Protein AF-A0A0N4XD78-F1 (afdb_monomer_lite)

Sequence (110 aa):
MMMLRVRHGQIFFVSRRRLSLSPIRLKDIDLNDPKQVALHKLYRPERITPKEKGYDLLKNPRLNKGMAFSLYERHYLGVHGLLPPAFMTEEQQAYRVMTKLREQPDDLAK

Organism: Nippostrongylus brasiliensis (NCBI:txid27835)

Secondary structure (DSSP, 8-state):
-------SS----------------GGG--TT-HHHHHHHHHHSPPP---S--HHHHHH-TTT--GGG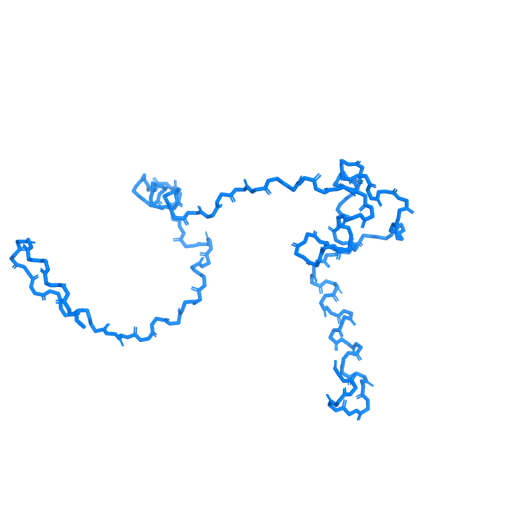S-HHHHHHTT-TTTS-S----HHHHHHHHHHHHHTSSSSS--

pLDDT: mean 80.75, std 24.37, range [30.64, 98.19]

Radius of gyration: 22.32 Å; chains: 1; bounding box: 60×39×40 Å

Foldseek 3Di:
DDDDDDDDDDDDPPPPPVPPPPPPPPVPQDPVDPVSVVVCVVPPDDDDDDPAAAPRQCVDPVRHPALQDDPVNCVVRVPVVVHPPHHDHPVRVVVVVVVVCVPDPDDVRD

InterPro domains:
  IPR046346 Aminoacid dehydrogenase-like, N-terminal domain superfamily [SSF53223] (33-110)

Structure (mmCIF, N/CA/C/O backbone):
data_AF-A0A0N4XD78-F1
#
_entry.id   AF-A0A0N4XD78-F1
#
loop_
_atom_site.group_PDB
_atom_site.id
_atom_site.type_symbol
_atom_site.label_atom_id
_atom_site.label_alt_id
_atom_site.label_comp_id
_atom_site.label_asym_id
_atom_site.label_entity_id
_atom_site.label_seq_id
_atom_site.pdbx_PDB_ins_code
_atom_site.Cartn_x
_atom_site.Cartn_y
_atom_site.Cartn_z
_atom_site.occupancy
_atom_site.B_iso_or_equiv
_atom_site.auth_seq_id
_atom_site.auth_comp_id
_atom_site.auth_asym_id
_atom_site.auth_atom_id
_atom_site.pdbx_PDB_model_num
ATOM 1 N N . MET A 1 1 ? 26.491 -30.643 9.251 1.00 35.72 1 MET A N 1
ATOM 2 C CA . MET A 1 1 ? 27.512 -31.160 8.317 1.00 35.72 1 MET A CA 1
ATOM 3 C C . MET A 1 1 ? 28.145 -29.960 7.622 1.00 35.72 1 MET A C 1
ATOM 5 O O . MET A 1 1 ? 27.450 -29.256 6.902 1.00 35.72 1 MET A O 1
ATOM 9 N N . MET A 1 2 ? 29.382 -29.612 7.984 1.00 35.38 2 MET A N 1
ATOM 10 C CA . MET A 1 2 ? 30.065 -28.386 7.545 1.00 35.38 2 MET A CA 1
ATOM 11 C C . MET A 1 2 ? 30.912 -28.687 6.309 1.00 35.38 2 MET A C 1
ATOM 13 O O . MET A 1 2 ? 31.783 -29.549 6.360 1.00 35.38 2 MET A O 1
ATOM 17 N N . MET A 1 3 ? 30.664 -27.976 5.210 1.00 32.38 3 MET A N 1
ATOM 18 C CA . MET A 1 3 ? 31.559 -27.982 4.056 1.00 32.38 3 MET A CA 1
ATOM 19 C C . MET A 1 3 ? 32.638 -26.916 4.276 1.00 32.38 3 MET A C 1
ATOM 21 O O . MET A 1 3 ? 32.347 -25.722 4.307 1.00 32.38 3 MET A O 1
ATOM 25 N N . LEU A 1 4 ? 33.881 -27.359 4.453 1.00 38.00 4 LEU A N 1
ATOM 26 C CA . LEU A 1 4 ? 35.073 -26.514 4.446 1.00 38.00 4 LEU A CA 1
ATOM 27 C C . LEU A 1 4 ? 35.510 -26.314 2.991 1.00 38.00 4 LEU A C 1
ATOM 29 O O . LEU A 1 4 ? 35.783 -27.286 2.289 1.00 38.00 4 LEU A O 1
ATOM 33 N N . ARG A 1 5 ? 35.619 -25.064 2.531 1.00 35.12 5 ARG A N 1
ATOM 34 C CA . ARG A 1 5 ? 36.335 -24.740 1.290 1.00 35.12 5 ARG A CA 1
ATOM 35 C C . ARG A 1 5 ? 37.404 -23.702 1.601 1.00 35.12 5 ARG A C 1
ATOM 37 O O . ARG A 1 5 ? 37.099 -22.539 1.830 1.00 35.12 5 ARG A O 1
ATOM 44 N N . VAL A 1 6 ? 38.656 -24.149 1.617 1.00 37.88 6 VAL A N 1
ATOM 45 C CA . VAL A 1 6 ? 39.844 -23.306 1.786 1.00 37.88 6 VAL A CA 1
ATOM 46 C C . VAL A 1 6 ? 40.341 -22.900 0.401 1.00 37.88 6 VAL A C 1
ATOM 48 O O . VAL A 1 6 ? 40.713 -23.760 -0.397 1.00 37.88 6 VAL A O 1
ATOM 51 N N . ARG A 1 7 ? 40.376 -21.597 0.106 1.00 40.78 7 ARG A N 1
ATOM 52 C CA . ARG A 1 7 ? 41.269 -21.033 -0.914 1.00 40.78 7 ARG A CA 1
ATOM 53 C C . ARG A 1 7 ? 41.909 -19.754 -0.373 1.00 40.78 7 ARG A C 1
ATOM 55 O O . ARG A 1 7 ? 41.227 -18.768 -0.144 1.00 40.78 7 ARG A O 1
ATOM 62 N N . HIS A 1 8 ? 43.223 -19.855 -0.178 1.00 44.84 8 HIS A N 1
ATOM 63 C CA . HIS A 1 8 ? 44.206 -18.802 0.095 1.00 44.84 8 HIS A CA 1
ATOM 64 C C . HIS A 1 8 ? 44.053 -17.996 1.401 1.00 44.84 8 HIS A C 1
ATOM 66 O O . HIS A 1 8 ? 43.462 -16.927 1.451 1.00 44.84 8 HIS A O 1
ATOM 72 N N . GLY A 1 9 ? 44.733 -18.485 2.443 1.00 46.25 9 GLY A N 1
ATOM 73 C CA . GLY A 1 9 ? 45.635 -17.647 3.246 1.00 46.25 9 GLY A CA 1
ATOM 74 C C . GLY A 1 9 ? 45.062 -16.705 4.305 1.00 46.25 9 GLY A C 1
ATOM 75 O O . GLY A 1 9 ? 45.860 -16.097 5.008 1.00 46.25 9 GLY A O 1
ATOM 76 N N . GLN A 1 10 ? 43.745 -16.589 4.487 1.00 34.09 10 GLN A N 1
ATOM 77 C CA . GLN A 1 10 ?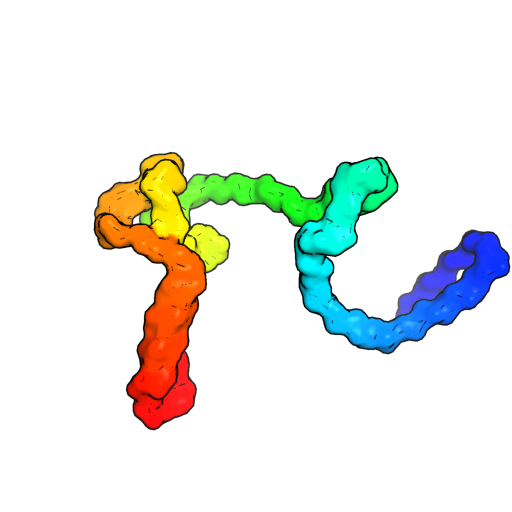 43.170 -15.857 5.625 1.00 34.09 10 GLN A CA 1
ATOM 78 C C . GLN A 1 10 ? 41.998 -16.628 6.241 1.00 34.09 10 GLN A C 1
ATOM 80 O O . GLN A 1 10 ? 41.024 -16.971 5.571 1.00 34.09 10 GLN A O 1
ATOM 85 N N . ILE A 1 11 ? 42.112 -16.925 7.538 1.00 34.59 11 ILE A N 1
ATOM 86 C CA . ILE A 1 11 ? 41.056 -17.542 8.344 1.00 34.59 11 ILE A CA 1
ATOM 87 C C . ILE A 1 11 ? 40.034 -16.446 8.658 1.00 34.59 11 ILE A C 1
ATOM 89 O O . ILE A 1 11 ? 40.199 -15.680 9.604 1.00 34.59 11 ILE A O 1
ATOM 93 N N . PHE A 1 12 ? 38.969 -16.351 7.863 1.00 30.64 12 PHE A N 1
ATOM 94 C CA . PHE A 1 12 ? 37.813 -15.539 8.231 1.00 30.64 12 PHE A CA 1
ATOM 95 C C . PHE A 1 12 ? 36.945 -16.327 9.213 1.00 30.64 12 PHE A C 1
ATOM 97 O O . PHE A 1 12 ? 36.209 -17.238 8.829 1.00 30.64 12 PHE A O 1
ATOM 104 N N . PHE A 1 13 ? 37.002 -15.960 10.494 1.00 34.22 13 PHE A N 1
ATOM 105 C CA . PHE A 1 13 ? 35.950 -16.315 11.440 1.00 34.22 13 PHE A CA 1
ATOM 106 C C . PHE A 1 13 ? 34.674 -15.578 11.027 1.00 34.22 13 PHE A C 1
ATOM 108 O O . PHE A 1 13 ? 34.466 -14.416 11.380 1.00 34.22 13 PHE A O 1
ATOM 115 N N . VAL A 1 14 ? 33.788 -16.251 10.290 1.00 36.84 14 VAL A N 1
ATOM 116 C CA . VAL A 1 14 ? 32.404 -15.790 10.143 1.00 36.84 14 VAL A CA 1
ATOM 117 C C . VAL A 1 14 ? 31.711 -16.037 11.480 1.00 36.84 14 VAL A C 1
ATOM 119 O O . VAL A 1 14 ? 31.064 -17.058 11.707 1.00 36.84 14 VAL A O 1
ATOM 122 N N . SER A 1 15 ? 31.893 -15.095 12.405 1.00 33.69 15 SER A N 1
ATOM 123 C CA . SER A 1 15 ? 31.015 -14.945 13.556 1.00 33.69 15 SER A CA 1
ATOM 124 C C . SER A 1 15 ? 29.591 -14.855 13.014 1.00 33.69 15 SER A C 1
ATOM 126 O O . SER A 1 15 ? 29.274 -13.942 12.248 1.00 33.69 15 SER A O 1
ATOM 128 N N . ARG A 1 16 ? 28.723 -15.798 13.402 1.00 41.06 16 ARG A N 1
ATOM 129 C CA . ARG A 1 16 ? 27.269 -15.636 13.294 1.00 41.06 16 ARG A CA 1
ATOM 130 C C . ARG A 1 16 ? 26.842 -14.510 14.239 1.00 41.06 16 ARG A C 1
ATOM 132 O O . ARG A 1 16 ? 26.132 -14.740 15.214 1.00 41.06 16 ARG A O 1
ATOM 139 N N . ARG A 1 17 ? 27.243 -13.268 13.954 1.00 37.12 17 ARG A N 1
ATOM 140 C CA . ARG A 1 17 ? 26.430 -12.137 14.374 1.00 37.12 17 ARG A CA 1
ATOM 141 C C . ARG A 1 17 ? 25.122 -12.318 13.635 1.00 37.12 17 ARG A C 1
ATOM 143 O O . ARG A 1 17 ? 25.103 -12.452 12.414 1.00 37.12 17 ARG A O 1
ATOM 150 N N . ARG A 1 18 ? 24.047 -12.414 14.405 1.00 35.16 18 ARG A N 1
ATOM 151 C CA . ARG A 1 18 ? 22.675 -12.347 13.927 1.00 35.16 18 ARG A CA 1
ATOM 152 C C . ARG A 1 18 ? 22.561 -11.022 13.171 1.00 35.16 18 ARG A C 1
ATOM 154 O O . ARG A 1 18 ? 22.341 -9.983 13.779 1.00 35.16 18 ARG A O 1
ATOM 161 N N . LEU A 1 19 ? 22.835 -11.042 11.868 1.00 34.34 19 LEU A N 1
ATOM 162 C CA . LEU A 1 19 ? 22.550 -9.923 10.990 1.00 34.34 19 LEU A CA 1
ATOM 163 C C . LEU A 1 19 ? 21.037 -9.790 11.061 1.00 34.34 19 LEU A C 1
ATOM 165 O O . LEU A 1 19 ? 20.310 -10.652 10.568 1.00 34.34 19 LEU A O 1
ATOM 169 N N . SER A 1 20 ? 20.557 -8.759 11.750 1.00 35.38 20 SER A N 1
ATOM 170 C CA . SER A 1 20 ? 19.228 -8.250 11.477 1.00 35.38 20 SER A CA 1
ATOM 171 C C . SER A 1 20 ? 19.219 -7.962 9.979 1.00 35.38 20 SER A C 1
ATOM 173 O O . SER A 1 20 ? 19.847 -7.008 9.523 1.00 35.38 20 SER A O 1
ATOM 175 N N . LEU A 1 21 ? 18.587 -8.838 9.201 1.00 39.06 21 LEU A N 1
ATOM 176 C CA . LEU A 1 21 ? 18.299 -8.633 7.786 1.00 39.06 21 LEU A CA 1
ATOM 177 C C . LEU A 1 21 ? 17.214 -7.554 7.675 1.00 39.06 21 LEU A C 1
ATOM 179 O O . LEU A 1 21 ? 16.131 -7.779 7.149 1.00 39.06 21 LEU A O 1
ATOM 183 N N . SER A 1 22 ? 17.484 -6.370 8.216 1.00 40.31 22 SER A N 1
ATOM 184 C CA . SER A 1 22 ? 16.891 -5.150 7.702 1.00 40.31 22 SER A CA 1
ATOM 185 C C . SER A 1 22 ? 17.329 -5.073 6.239 1.00 40.31 22 SER A C 1
ATOM 187 O O . SER A 1 22 ? 18.538 -5.128 5.988 1.00 40.31 22 SER A O 1
ATOM 189 N N . PRO A 1 23 ? 16.397 -4.997 5.273 1.00 46.78 23 PRO A N 1
ATOM 190 C CA . PRO A 1 23 ? 16.755 -4.728 3.891 1.00 46.78 23 PRO A CA 1
ATOM 191 C C . PRO A 1 23 ? 17.683 -3.514 3.880 1.00 46.78 23 PRO A C 1
ATOM 193 O O . PRO A 1 23 ? 17.347 -2.490 4.481 1.00 46.78 23 PRO A O 1
ATOM 196 N N . ILE A 1 24 ? 18.860 -3.645 3.263 1.00 45.47 24 ILE A N 1
ATOM 197 C CA . ILE A 1 24 ? 19.756 -2.512 3.018 1.00 45.47 24 ILE A CA 1
ATOM 198 C C . ILE A 1 24 ? 18.885 -1.434 2.370 1.00 45.47 24 ILE A C 1
ATOM 200 O O . ILE A 1 24 ? 18.295 -1.669 1.311 1.00 45.47 24 ILE A O 1
ATOM 204 N N . ARG A 1 25 ? 18.703 -0.290 3.041 1.00 48.88 25 ARG A N 1
ATOM 205 C CA . ARG A 1 25 ? 17.918 0.801 2.464 1.00 48.88 25 ARG A CA 1
ATOM 206 C C . ARG A 1 25 ? 18.662 1.232 1.201 1.00 48.88 25 ARG A C 1
ATOM 208 O O . ARG A 1 25 ? 19.847 1.525 1.260 1.00 48.88 25 ARG A O 1
ATOM 215 N N . LEU A 1 26 ? 17.960 1.316 0.070 1.00 52.88 26 LEU A N 1
ATOM 216 C CA . LEU A 1 26 ? 18.479 1.770 -1.236 1.00 52.88 26 LEU A CA 1
ATOM 217 C C . LEU A 1 26 ? 19.266 3.102 -1.204 1.00 52.88 26 LEU A C 1
ATOM 219 O O . LEU A 1 26 ? 19.874 3.460 -2.205 1.00 52.88 26 LEU A O 1
ATOM 223 N N . LYS A 1 27 ? 19.230 3.845 -0.090 1.00 56.47 27 LYS A N 1
ATOM 224 C CA . LYS A 1 27 ? 19.825 5.175 0.073 1.00 56.47 27 LYS A CA 1
ATOM 225 C C . LYS A 1 27 ? 21.347 5.179 0.271 1.00 56.47 27 LYS A C 1
ATOM 227 O O . LYS A 1 27 ? 21.924 6.252 0.165 1.00 56.47 27 LYS A O 1
ATOM 232 N N . ASP A 1 28 ? 21.980 4.025 0.479 1.00 63.22 28 ASP A N 1
ATOM 233 C CA . ASP A 1 28 ? 23.414 3.961 0.814 1.00 63.22 28 ASP A CA 1
ATOM 234 C C . ASP A 1 28 ? 24.307 3.488 -0.350 1.00 63.22 28 ASP A C 1
ATOM 236 O O . ASP A 1 28 ? 25.500 3.266 -0.163 1.00 63.22 28 ASP A O 1
ATOM 240 N N . ILE A 1 29 ? 23.744 3.287 -1.547 1.00 68.62 29 ILE A N 1
ATOM 241 C CA . ILE A 1 29 ? 24.497 2.799 -2.710 1.00 68.62 29 ILE A CA 1
ATOM 242 C C . ILE A 1 29 ? 25.008 4.007 -3.494 1.00 68.62 29 ILE A C 1
ATOM 244 O O . ILE A 1 29 ? 24.210 4.742 -4.080 1.00 68.62 29 ILE A O 1
ATOM 248 N N . ASP A 1 30 ? 26.326 4.192 -3.549 1.00 78.81 30 ASP A N 1
ATOM 249 C CA . ASP A 1 30 ? 26.923 5.188 -4.434 1.00 78.81 30 ASP A CA 1
ATOM 250 C C . ASP A 1 30 ? 26.822 4.699 -5.883 1.00 78.81 30 ASP A C 1
ATOM 252 O O . ASP A 1 30 ? 27.526 3.787 -6.322 1.00 78.81 30 ASP A O 1
ATOM 256 N N . LEU A 1 31 ? 25.903 5.304 -6.634 1.00 78.94 31 LEU A N 1
ATOM 257 C CA . LEU A 1 31 ? 25.653 4.978 -8.037 1.00 78.94 31 LEU A CA 1
ATOM 258 C C . LEU A 1 31 ? 26.800 5.409 -8.967 1.00 78.94 31 LEU A C 1
ATOM 260 O O . LEU A 1 31 ? 26.792 5.029 -10.138 1.00 78.94 31 LEU A O 1
ATOM 264 N N . ASN A 1 32 ? 27.774 6.176 -8.464 1.00 84.38 32 ASN A N 1
ATOM 265 C CA . ASN A 1 32 ? 28.948 6.599 -9.223 1.00 84.38 32 ASN A CA 1
ATOM 266 C C . ASN A 1 32 ? 30.105 5.587 -9.141 1.00 84.38 32 ASN A C 1
ATOM 268 O O . ASN A 1 32 ? 30.993 5.618 -9.993 1.00 84.38 32 ASN A O 1
ATOM 272 N N . ASP A 1 33 ? 30.094 4.661 -8.173 1.00 91.56 33 ASP A N 1
ATOM 273 C CA . ASP A 1 33 ? 31.073 3.572 -8.090 1.00 91.56 33 ASP A CA 1
ATOM 274 C C . ASP A 1 33 ? 30.615 2.364 -8.937 1.00 91.56 33 ASP A C 1
ATOM 276 O O . ASP A 1 33 ? 29.613 1.707 -8.616 1.00 91.56 33 ASP A O 1
ATOM 280 N N . PRO A 1 34 ? 31.355 1.988 -10.000 1.00 91.19 34 PRO A N 1
ATOM 281 C CA . PRO A 1 34 ? 30.968 0.888 -10.881 1.00 91.19 34 PRO A CA 1
ATOM 282 C C . PRO A 1 34 ? 30.872 -0.463 -10.157 1.00 91.19 34 PRO A C 1
ATOM 284 O O . PRO A 1 34 ? 30.073 -1.316 -10.559 1.00 91.19 34 PRO A O 1
ATOM 287 N N . LYS A 1 35 ? 31.642 -0.677 -9.081 1.00 89.56 35 LYS A N 1
ATOM 288 C CA . LYS A 1 35 ? 31.599 -1.930 -8.311 1.00 89.56 35 LYS A CA 1
ATOM 289 C C . LYS A 1 35 ? 30.314 -2.034 -7.496 1.00 89.56 35 LYS A C 1
ATOM 291 O O . LYS A 1 35 ? 29.695 -3.098 -7.474 1.00 89.56 35 LYS A O 1
ATOM 296 N N . GLN A 1 36 ? 29.884 -0.935 -6.879 1.00 88.38 36 GLN A N 1
ATOM 297 C CA . GLN A 1 36 ? 28.631 -0.885 -6.122 1.00 88.38 36 GLN A CA 1
ATOM 298 C C . GLN A 1 36 ? 27.415 -1.051 -7.032 1.00 88.38 36 GLN A C 1
ATOM 300 O O . GLN A 1 36 ? 26.508 -1.821 -6.713 1.00 88.38 36 GLN A O 1
ATOM 305 N N . VAL A 1 37 ? 27.429 -0.429 -8.215 1.00 88.50 37 VAL A N 1
ATOM 306 C CA . VAL A 1 37 ? 26.371 -0.613 -9.219 1.00 88.50 37 VAL A CA 1
ATOM 307 C C . VAL A 1 37 ? 26.293 -2.067 -9.689 1.00 88.50 37 VAL A C 1
ATOM 309 O O . VAL A 1 37 ? 25.193 -2.615 -9.788 1.00 88.50 37 VAL A O 1
ATOM 312 N N . ALA A 1 38 ? 27.433 -2.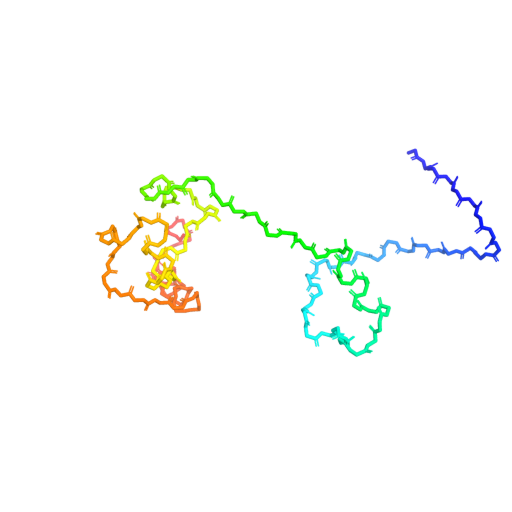706 -9.967 1.00 90.12 38 ALA A N 1
ATOM 313 C CA . ALA A 1 38 ? 27.472 -4.110 -10.375 1.00 90.12 38 ALA A CA 1
ATOM 314 C C . ALA A 1 38 ? 26.921 -5.039 -9.280 1.00 90.12 38 ALA A C 1
ATOM 316 O O . ALA A 1 38 ? 26.101 -5.909 -9.573 1.00 90.12 38 ALA A O 1
ATOM 317 N N . LEU A 1 39 ? 27.306 -4.813 -8.019 1.00 89.69 39 LEU A N 1
ATOM 318 C CA . LEU A 1 39 ? 26.785 -5.574 -6.882 1.00 89.69 39 LEU A CA 1
ATOM 319 C C . LEU A 1 39 ? 25.280 -5.370 -6.690 1.00 89.69 39 LEU A C 1
ATOM 321 O O . LEU A 1 39 ? 24.551 -6.347 -6.537 1.00 89.69 39 LEU A O 1
ATOM 325 N N . HIS A 1 40 ? 24.794 -4.130 -6.752 1.00 87.56 40 HIS A N 1
ATOM 326 C CA . HIS A 1 40 ? 23.363 -3.850 -6.651 1.00 87.56 40 HIS A CA 1
ATOM 327 C C . HIS A 1 40 ? 22.575 -4.556 -7.758 1.00 87.56 40 HIS A C 1
ATOM 329 O O . HIS A 1 40 ? 21.557 -5.179 -7.474 1.00 87.56 40 HIS A O 1
ATOM 335 N N . LYS A 1 41 ? 23.059 -4.520 -9.005 1.00 89.50 41 LYS A N 1
ATOM 336 C CA . LYS A 1 41 ? 22.418 -5.223 -10.126 1.00 89.50 41 LYS A CA 1
ATOM 337 C C . LYS A 1 41 ? 22.371 -6.738 -9.922 1.00 89.50 41 LYS A C 1
ATOM 339 O O . LYS A 1 41 ? 21.383 -7.347 -10.298 1.00 89.50 41 LYS A O 1
ATOM 344 N N . LEU A 1 42 ? 23.403 -7.332 -9.321 1.00 91.00 42 LEU A N 1
ATOM 345 C CA . LEU A 1 42 ? 23.475 -8.780 -9.111 1.00 91.00 42 LEU A CA 1
ATOM 346 C C . LEU A 1 42 ? 22.477 -9.285 -8.056 1.00 91.00 42 LEU A C 1
ATOM 348 O O . LEU A 1 42 ? 21.970 -10.396 -8.176 1.00 91.00 42 LEU A O 1
ATOM 352 N N . TYR A 1 43 ? 22.204 -8.483 -7.023 1.00 89.56 43 TYR A N 1
ATOM 353 C CA . TYR A 1 43 ? 21.358 -8.890 -5.895 1.00 89.56 43 TYR A CA 1
ATOM 354 C C . TYR A 1 43 ? 19.969 -8.236 -5.870 1.00 89.56 43 TYR A C 1
ATOM 356 O O . TYR A 1 43 ? 19.143 -8.602 -5.031 1.00 89.56 43 TYR A O 1
ATOM 364 N N . ARG A 1 44 ? 19.682 -7.266 -6.749 1.00 89.12 44 ARG A N 1
ATOM 365 C CA . ARG A 1 44 ? 18.365 -6.621 -6.816 1.00 89.12 44 ARG A CA 1
ATOM 366 C C . ARG A 1 44 ? 17.297 -7.648 -7.228 1.00 89.12 44 ARG A C 1
ATOM 368 O O . ARG A 1 44 ? 17.508 -8.387 -8.184 1.00 89.12 44 ARG A O 1
ATOM 375 N N . PRO A 1 45 ? 16.115 -7.657 -6.584 1.00 92.06 45 PRO A N 1
ATOM 376 C CA . PRO A 1 45 ? 15.000 -8.464 -7.061 1.00 92.06 45 PRO A CA 1
ATOM 377 C C . PRO A 1 45 ? 14.501 -7.959 -8.421 1.00 92.06 45 PRO A C 1
ATOM 379 O O . PRO A 1 45 ? 14.224 -6.766 -8.599 1.00 92.06 45 PRO A O 1
ATOM 382 N N . GLU A 1 46 ? 14.357 -8.882 -9.367 1.00 93.12 46 GLU A N 1
ATOM 383 C CA . GLU A 1 46 ? 13.832 -8.580 -10.695 1.00 93.12 46 GLU A CA 1
ATOM 384 C C . GLU A 1 46 ? 12.330 -8.300 -10.674 1.00 93.12 46 GLU A C 1
ATOM 386 O O . GLU A 1 46 ? 11.572 -8.812 -9.844 1.00 93.12 46 GLU A O 1
ATOM 391 N N . ARG A 1 47 ? 11.884 -7.460 -11.611 1.00 93.38 47 ARG A N 1
ATOM 392 C CA . ARG A 1 47 ? 10.459 -7.146 -11.750 1.00 93.38 47 ARG A CA 1
ATOM 393 C C . ARG A 1 47 ? 9.738 -8.311 -12.417 1.00 93.38 47 ARG A C 1
ATOM 395 O O . ARG A 1 47 ? 10.114 -8.732 -13.505 1.00 93.38 47 ARG A O 1
ATOM 402 N N . ILE A 1 48 ? 8.655 -8.765 -11.795 1.00 94.12 48 ILE A N 1
ATOM 403 C CA . ILE A 1 48 ? 7.788 -9.816 -12.332 1.00 94.12 48 ILE A CA 1
ATOM 404 C C . ILE A 1 48 ? 6.447 -9.181 -12.689 1.00 94.12 48 ILE A C 1
ATOM 406 O O . ILE A 1 48 ? 5.789 -8.579 -11.839 1.00 94.12 48 ILE A O 1
ATOM 410 N N . THR A 1 49 ? 6.044 -9.293 -13.952 1.00 94.69 49 THR A N 1
ATOM 411 C CA . THR A 1 49 ? 4.739 -8.818 -14.413 1.00 94.69 49 THR A CA 1
ATOM 412 C C . THR A 1 49 ? 3.655 -9.849 -14.080 1.00 94.69 49 THR A C 1
ATOM 414 O O . THR A 1 49 ? 3.817 -11.035 -14.383 1.00 94.69 49 THR A O 1
ATOM 417 N N . PRO A 1 50 ? 2.544 -9.440 -13.444 1.00 94.25 50 PRO A N 1
ATOM 418 C CA . PRO A 1 50 ? 1.457 -10.359 -13.139 1.00 94.25 50 PRO A CA 1
ATOM 419 C C . PRO A 1 50 ? 0.707 -10.765 -14.412 1.00 94.25 50 PRO A C 1
ATOM 421 O O . PRO A 1 50 ? 0.566 -9.977 -15.347 1.00 94.25 50 PRO A O 1
ATOM 424 N N . LYS A 1 51 ? 0.206 -12.005 -14.428 1.00 95.12 51 LYS A N 1
ATOM 425 C CA . LYS A 1 51 ? -0.662 -12.517 -15.502 1.00 95.12 51 LYS A CA 1
ATOM 426 C C . LYS A 1 51 ? -2.136 -12.164 -15.277 1.00 95.12 51 LYS A C 1
ATOM 428 O O . LYS A 1 51 ? -2.876 -11.993 -16.239 1.00 95.12 51 LYS A O 1
ATOM 433 N N . GLU A 1 52 ? -2.541 -12.071 -14.013 1.00 95.81 52 GLU A N 1
ATOM 434 C CA . GLU A 1 52 ? -3.904 -11.756 -13.578 1.00 95.81 52 GLU A CA 1
ATOM 435 C C . GLU A 1 52 ? -4.273 -10.302 -13.914 1.00 95.81 52 GLU A C 1
ATOM 437 O O . GLU A 1 52 ? -3.417 -9.415 -13.910 1.00 95.81 52 GLU A O 1
ATOM 442 N N . LYS A 1 53 ? -5.557 -10.052 -14.193 1.00 96.00 53 LYS A N 1
ATOM 443 C CA . LYS A 1 53 ? -6.119 -8.723 -14.484 1.00 96.00 53 LYS A CA 1
ATOM 444 C C . LYS A 1 53 ? -7.514 -8.588 -13.876 1.00 96.00 53 LYS A C 1
ATOM 446 O O . LYS A 1 53 ? -8.120 -9.578 -13.476 1.00 96.00 53 LYS A O 1
ATOM 451 N N . GLY A 1 54 ? -8.021 -7.360 -13.825 1.00 96.88 54 GLY A N 1
ATOM 452 C CA . GLY A 1 54 ? -9.373 -7.060 -13.369 1.00 96.88 54 GLY A CA 1
ATOM 453 C C . GLY A 1 54 ? -9.651 -7.600 -11.971 1.00 96.88 54 GLY A C 1
ATOM 454 O O . GLY A 1 54 ? -8.846 -7.432 -11.054 1.00 96.88 54 GLY A O 1
ATOM 455 N N . TYR A 1 55 ? -10.798 -8.253 -11.813 1.00 97.12 55 TYR A N 1
ATOM 456 C CA . TYR A 1 55 ? -11.240 -8.761 -10.519 1.00 97.12 55 TYR A CA 1
ATOM 457 C C . TYR A 1 55 ? -10.291 -9.814 -9.920 1.00 97.12 55 TYR A C 1
ATOM 459 O O . TYR A 1 55 ? -10.024 -9.771 -8.720 1.00 97.12 55 TYR A O 1
ATOM 467 N N . ASP A 1 56 ? -9.711 -10.696 -10.739 1.00 97.56 56 ASP A N 1
ATOM 468 C CA . ASP A 1 56 ? -8.796 -11.742 -10.258 1.00 97.56 56 ASP A CA 1
ATOM 469 C C . ASP A 1 56 ? -7.540 -11.145 -9.614 1.00 97.56 56 ASP A C 1
ATOM 471 O O . ASP A 1 56 ? -7.113 -11.588 -8.547 1.00 97.56 56 ASP A O 1
ATOM 475 N N . LEU A 1 57 ? -7.011 -10.060 -10.193 1.00 97.44 57 LEU A N 1
ATOM 476 C CA . LEU A 1 57 ? -5.882 -9.327 -9.620 1.00 97.44 57 LEU A CA 1
ATOM 477 C C . LEU A 1 57 ? -6.241 -8.686 -8.271 1.00 97.44 57 LEU A C 1
ATOM 479 O O . LEU A 1 57 ? -5.418 -8.681 -7.356 1.00 97.44 57 LEU A O 1
ATOM 483 N N . LEU A 1 58 ? -7.464 -8.159 -8.123 1.00 97.12 58 LEU A N 1
ATOM 484 C CA . LEU A 1 58 ? -7.937 -7.586 -6.856 1.00 97.12 58 LEU A CA 1
ATOM 485 C C . LEU A 1 58 ? -8.154 -8.656 -5.777 1.00 97.12 58 LEU A C 1
ATOM 487 O O . LEU A 1 58 ? -8.009 -8.370 -4.587 1.00 97.12 58 LEU A O 1
ATOM 491 N N . LYS A 1 59 ? -8.466 -9.892 -6.170 1.00 97.44 59 LYS A N 1
ATOM 492 C CA . LYS A 1 59 ? -8.617 -11.015 -5.241 1.00 97.44 59 LYS A CA 1
ATOM 493 C C . LYS A 1 59 ? -7.276 -11.492 -4.680 1.00 97.44 59 LYS A C 1
ATOM 4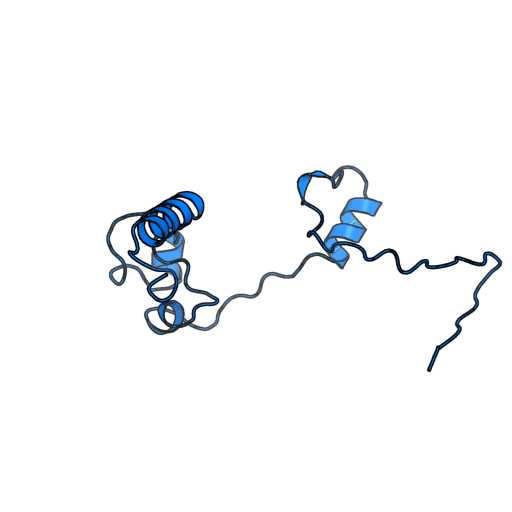95 O O . LYS A 1 59 ? -7.248 -12.035 -3.580 1.00 97.44 59 LYS A O 1
ATOM 500 N N . ASN A 1 60 ? -6.177 -11.285 -5.404 1.00 96.75 60 ASN A N 1
ATOM 501 C CA .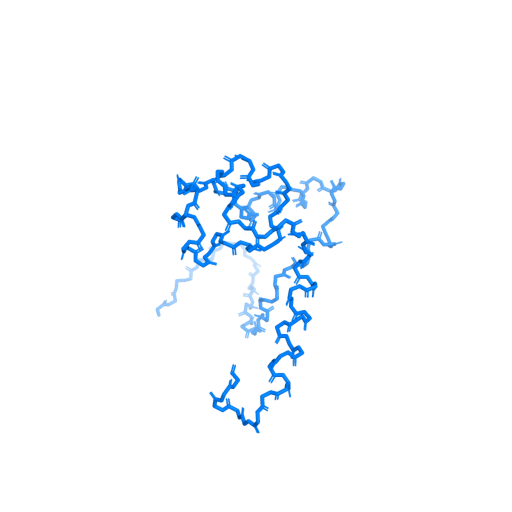 ASN A 1 60 ? -4.842 -11.703 -4.991 1.00 96.75 60 ASN A CA 1
ATOM 502 C C . ASN A 1 60 ? -4.198 -10.689 -4.018 1.00 96.75 60 ASN A C 1
ATOM 504 O O . ASN A 1 60 ? -3.770 -9.614 -4.452 1.00 96.75 60 ASN A O 1
ATOM 508 N N . PRO A 1 61 ? -4.029 -11.017 -2.719 1.00 96.44 61 PRO A N 1
ATOM 509 C CA . PRO A 1 61 ? -3.511 -10.064 -1.731 1.00 96.44 61 PRO A CA 1
ATOM 510 C C . PRO A 1 61 ? -2.068 -9.620 -1.994 1.00 96.44 61 PRO A C 1
ATOM 512 O O . PRO A 1 61 ? -1.647 -8.583 -1.496 1.00 96.44 61 PRO A O 1
ATOM 515 N N . ARG A 1 62 ? -1.292 -10.390 -2.773 1.00 95.81 62 ARG A N 1
ATOM 516 C CA . ARG A 1 62 ? 0.094 -10.035 -3.120 1.00 95.81 62 ARG A CA 1
ATOM 517 C C . ARG A 1 62 ? 0.187 -8.957 -4.198 1.00 95.81 62 ARG A C 1
ATOM 519 O O . ARG A 1 62 ? 1.224 -8.310 -4.309 1.00 95.81 62 ARG A O 1
ATOM 526 N N . LEU A 1 63 ? -0.854 -8.808 -5.016 1.00 96.38 63 LEU A N 1
ATOM 527 C CA . LEU A 1 63 ? -0.888 -7.865 -6.136 1.00 96.38 63 LEU A CA 1
ATOM 528 C C . LEU A 1 63 ? -1.787 -6.665 -5.850 1.00 96.38 63 LEU A C 1
ATOM 530 O O . LEU A 1 63 ? -1.540 -5.576 -6.369 1.00 96.38 63 LEU A O 1
ATOM 534 N N . ASN A 1 64 ? -2.828 -6.859 -5.044 1.00 97.25 64 ASN A N 1
ATOM 535 C CA . ASN A 1 64 ? -3.820 -5.839 -4.769 1.00 97.25 64 ASN A CA 1
ATOM 536 C C . ASN A 1 64 ? -3.246 -4.691 -3.915 1.00 97.25 64 ASN A C 1
ATOM 538 O O . ASN A 1 64 ? -2.960 -4.859 -2.734 1.00 97.25 64 ASN A O 1
ATOM 542 N N . LYS A 1 65 ? -3.151 -3.496 -4.512 1.00 96.75 65 LYS A N 1
ATOM 543 C CA . LYS A 1 65 ? -2.772 -2.236 -3.843 1.00 96.75 65 LYS A CA 1
ATOM 544 C C . LYS A 1 65 ? -3.989 -1.415 -3.374 1.00 96.75 65 LYS A C 1
ATOM 546 O O . LYS A 1 65 ? -3.859 -0.297 -2.869 1.00 96.75 65 LYS A O 1
ATOM 551 N N . GLY A 1 66 ? -5.203 -1.908 -3.608 1.00 96.38 66 GLY A N 1
ATOM 552 C CA . GLY A 1 66 ? -6.454 -1.205 -3.339 1.00 96.38 66 GLY A CA 1
ATOM 553 C C . GLY A 1 66 ? -6.497 0.168 -4.012 1.00 96.38 66 GLY A C 1
ATOM 554 O O . GLY A 1 66 ? -6.206 0.322 -5.195 1.00 96.38 66 GLY A O 1
ATOM 555 N N . MET A 1 67 ? -6.817 1.208 -3.243 1.00 97.00 67 MET A N 1
ATOM 556 C CA . MET A 1 67 ? -6.872 2.581 -3.766 1.00 97.00 67 MET A CA 1
ATOM 557 C C . MET A 1 67 ? -5.501 3.204 -4.080 1.00 97.00 67 MET A C 1
ATOM 559 O O . MET A 1 67 ? -5.469 4.322 -4.591 1.00 97.00 67 MET A O 1
ATOM 563 N N . ALA A 1 68 ? -4.394 2.498 -3.821 1.00 97.56 68 ALA A N 1
ATOM 564 C CA . ALA A 1 68 ? -3.048 2.959 -4.152 1.00 97.56 68 ALA A CA 1
ATOM 565 C C . ALA A 1 68 ? -2.641 2.664 -5.598 1.00 97.56 68 ALA A C 1
ATOM 567 O O . ALA A 1 68 ? -1.594 3.127 -6.043 1.00 97.56 68 ALA A O 1
ATOM 568 N N . PHE A 1 69 ? -3.484 1.968 -6.370 1.00 97.69 69 PHE A N 1
ATOM 569 C CA . PHE A 1 69 ? -3.333 1.956 -7.822 1.00 97.69 69 PHE A CA 1
ATOM 570 C C . PHE A 1 69 ? -3.553 3.354 -8.397 1.00 97.69 69 PHE A C 1
ATOM 572 O O . PHE A 1 69 ? -4.640 3.929 -8.250 1.00 97.69 69 PHE A O 1
ATOM 579 N N . SER A 1 70 ? -2.546 3.850 -9.114 1.00 97.62 70 SER A N 1
ATOM 580 C CA . SER A 1 70 ? -2.643 5.053 -9.941 1.00 97.62 70 SER A CA 1
ATOM 581 C C . SER A 1 70 ? -3.662 4.875 -11.070 1.00 97.62 70 SER A C 1
ATOM 583 O O . SER A 1 70 ? -3.985 3.753 -11.464 1.00 97.62 70 SER A O 1
ATOM 585 N N . LEU A 1 71 ? -4.156 5.979 -11.637 1.00 97.19 71 LEU A N 1
ATOM 586 C CA . LEU A 1 71 ? -5.126 5.928 -12.736 1.00 97.19 71 LEU A CA 1
ATOM 587 C C . LEU A 1 71 ? -4.618 5.077 -13.917 1.00 97.19 71 LEU A C 1
ATOM 589 O O . LEU A 1 71 ? -5.349 4.227 -14.421 1.00 97.19 71 LEU A O 1
ATOM 593 N N . TYR A 1 72 ? -3.346 5.236 -14.291 1.00 97.62 72 TYR A N 1
ATOM 594 C CA . TYR A 1 72 ? -2.714 4.475 -15.372 1.00 97.62 72 TYR A CA 1
ATOM 595 C C . TYR A 1 72 ? -2.647 2.974 -15.086 1.00 97.62 72 TYR A C 1
ATOM 597 O O . TYR A 1 72 ? -3.017 2.170 -15.941 1.00 97.62 72 TYR A O 1
ATOM 605 N N . GLU A 1 73 ? -2.234 2.583 -13.876 1.00 96.81 73 GLU A N 1
ATOM 606 C CA . GLU A 1 73 ? -2.236 1.174 -13.474 1.00 96.81 73 GLU A CA 1
ATOM 607 C C . GLU A 1 73 ? -3.651 0.597 -13.510 1.00 96.81 73 GLU A C 1
ATOM 609 O O . GLU A 1 73 ? -3.831 -0.531 -13.964 1.00 96.81 73 GLU A O 1
ATOM 614 N N . ARG A 1 74 ? -4.667 1.369 -13.094 1.00 97.69 74 ARG A N 1
ATOM 615 C CA . ARG A 1 74 ? -6.057 0.899 -13.109 1.00 97.69 74 ARG A CA 1
ATOM 616 C C . ARG A 1 74 ? -6.551 0.588 -14.515 1.00 97.69 74 ARG A C 1
ATOM 618 O O . ARG A 1 74 ? -7.198 -0.440 -14.703 1.00 97.69 74 ARG A O 1
ATOM 625 N N . HIS A 1 75 ? -6.243 1.439 -15.491 1.00 97.25 75 HIS A N 1
ATOM 626 C CA . HIS A 1 75 ? -6.580 1.172 -16.889 1.00 97.25 75 HIS A CA 1
ATOM 627 C C . HIS A 1 75 ? -5.789 -0.018 -17.440 1.00 97.25 75 HIS A C 1
ATOM 629 O O . HIS A 1 75 ? -6.379 -0.934 -18.007 1.00 97.25 75 HIS A O 1
ATOM 635 N N . TYR A 1 76 ? -4.473 -0.053 -17.217 1.00 97.00 76 TYR A N 1
ATOM 636 C CA . TYR A 1 76 ? -3.601 -1.094 -17.765 1.00 97.00 76 TYR A CA 1
ATOM 637 C C . TYR A 1 76 ? -3.910 -2.496 -17.212 1.00 97.00 76 TYR A C 1
ATOM 639 O O . TYR A 1 76 ? -3.889 -3.490 -17.943 1.00 97.00 76 TYR A O 1
ATOM 647 N N . LEU A 1 77 ? -4.222 -2.578 -15.917 1.00 96.94 77 LEU A N 1
ATOM 648 C CA . LEU A 1 77 ? -4.557 -3.821 -15.223 1.00 96.94 77 LEU A CA 1
ATOM 649 C C . LEU A 1 77 ? -6.052 -4.163 -15.296 1.00 96.94 77 LEU A C 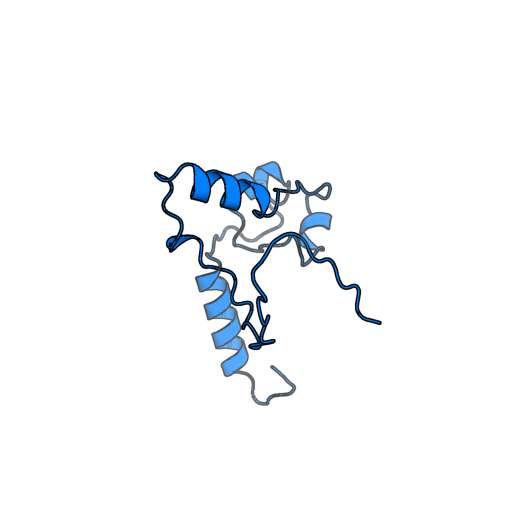1
ATOM 651 O O . LEU A 1 77 ? -6.448 -5.213 -14.796 1.00 96.94 77 LEU A O 1
ATOM 655 N N . GLY A 1 78 ? -6.882 -3.315 -15.913 1.00 97.00 78 GLY A N 1
ATOM 656 C CA . GLY A 1 78 ? -8.316 -3.562 -16.090 1.00 97.00 78 GLY A CA 1
ATOM 657 C C . GLY A 1 78 ? -9.141 -3.488 -14.801 1.00 97.00 78 GLY A C 1
ATOM 658 O O . GLY A 1 78 ? -10.174 -4.139 -14.708 1.00 97.00 78 GLY A O 1
ATOM 659 N N . VAL A 1 79 ? -8.690 -2.728 -13.798 1.00 97.50 79 VAL A N 1
ATOM 660 C CA . VAL A 1 79 ? -9.396 -2.542 -12.511 1.00 97.50 79 VAL A CA 1
ATOM 661 C C . VAL A 1 79 ? -10.106 -1.186 -12.405 1.00 97.50 79 VAL A C 1
ATOM 663 O O . VAL A 1 79 ? -10.731 -0.880 -11.388 1.00 97.50 79 VAL A O 1
ATOM 666 N N . HIS A 1 80 ? -10.015 -0.348 -13.441 1.00 97.06 80 HIS A N 1
ATOM 667 C CA . HIS A 1 80 ? -10.783 0.892 -13.522 1.00 97.06 80 HIS A CA 1
ATOM 668 C C . HIS A 1 80 ? -12.292 0.587 -13.514 1.00 97.06 80 HIS A C 1
ATOM 670 O O . HIS A 1 80 ? -12.745 -0.308 -14.218 1.00 97.06 80 HIS A O 1
ATOM 676 N N . GLY A 1 81 ? -13.060 1.307 -12.692 1.00 96.88 81 GLY A N 1
ATOM 677 C CA . GLY A 1 81 ? -14.489 1.050 -12.467 1.00 96.88 81 GLY A CA 1
ATOM 678 C C . GLY A 1 81 ? -14.801 0.014 -11.376 1.00 96.88 81 GLY A C 1
ATOM 679 O O . GLY A 1 81 ? -15.887 0.057 -10.811 1.00 96.88 81 GLY A O 1
ATOM 680 N N . LEU A 1 82 ? -13.850 -0.857 -11.009 1.00 97.19 82 LEU A N 1
ATOM 681 C CA . LEU A 1 82 ? -14.015 -1.823 -9.905 1.00 97.19 82 LEU A CA 1
ATOM 682 C C . LEU A 1 82 ? -13.637 -1.247 -8.531 1.00 97.19 82 LEU A C 1
ATOM 684 O O . LEU A 1 82 ? -13.932 -1.841 -7.497 1.00 97.19 82 LEU A O 1
ATOM 688 N N . LEU A 1 83 ? -12.947 -0.108 -8.518 1.00 96.75 83 LEU A N 1
ATOM 689 C CA . LEU A 1 83 ? -12.495 0.583 -7.314 1.00 96.75 83 LEU A CA 1
ATOM 690 C C . LEU A 1 83 ? -13.183 1.948 -7.198 1.00 96.75 83 LEU A C 1
ATOM 692 O O . LEU A 1 83 ? -13.425 2.582 -8.229 1.00 96.75 83 LEU A O 1
ATOM 696 N N . PRO A 1 84 ? -13.408 2.458 -5.972 1.00 96.69 84 PRO A N 1
ATOM 697 C CA . PRO A 1 84 ? -13.900 3.817 -5.767 1.00 96.69 84 PRO A CA 1
ATOM 698 C C . PRO A 1 84 ? -13.037 4.867 -6.496 1.00 96.69 84 PRO A C 1
ATOM 700 O O . PRO A 1 84 ? -11.821 4.669 -6.629 1.00 96.69 84 PRO A O 1
ATOM 703 N N . PRO A 1 85 ? -13.610 6.015 -6.909 1.00 95.31 85 PRO A N 1
ATOM 704 C CA . PRO A 1 85 ? -12.911 7.062 -7.667 1.00 95.31 85 PRO A CA 1
ATOM 705 C C . PRO A 1 85 ? -11.921 7.897 -6.824 1.00 95.31 85 PRO A C 1
ATOM 707 O O . PRO A 1 85 ? -11.593 9.022 -7.182 1.00 95.31 85 PRO A O 1
ATOM 710 N N . ALA A 1 86 ? -11.431 7.357 -5.706 1.00 95.81 86 ALA A N 1
ATOM 711 C CA . ALA A 1 86 ? -10.428 7.979 -4.849 1.00 95.81 86 ALA A CA 1
ATOM 712 C C . ALA A 1 86 ? -9.063 7.291 -5.009 1.00 95.81 86 ALA A C 1
ATOM 714 O O . ALA A 1 86 ? -8.982 6.074 -5.212 1.00 95.81 86 ALA A O 1
ATOM 715 N N . PHE A 1 87 ? -7.993 8.072 -4.870 1.00 96.94 87 PHE A N 1
ATOM 716 C CA . PHE A 1 87 ? -6.605 7.610 -4.884 1.00 96.94 87 PHE A CA 1
ATOM 717 C C . PHE A 1 87 ? -5.981 7.878 -3.519 1.00 96.94 87 PHE A C 1
ATOM 719 O O . PHE A 1 87 ? -6.206 8.939 -2.940 1.00 96.94 87 PHE A O 1
ATOM 726 N N . MET A 1 88 ? -5.224 6.917 -2.996 1.00 96.69 88 MET A N 1
ATOM 727 C CA . MET A 1 88 ? -4.559 7.048 -1.699 1.00 96.69 88 MET A CA 1
ATOM 728 C C . MET A 1 88 ? -3.124 6.559 -1.782 1.00 96.69 88 MET A C 1
ATOM 730 O O . MET A 1 88 ? -2.841 5.610 -2.502 1.00 96.69 88 MET A O 1
ATOM 734 N N . THR A 1 89 ? -2.224 7.162 -1.015 1.00 97.50 89 THR A N 1
ATOM 735 C CA . THR A 1 89 ? -0.879 6.607 -0.834 1.00 97.50 89 THR A CA 1
ATOM 736 C C . THR A 1 89 ? -0.911 5.405 0.110 1.00 97.50 89 THR A C 1
ATOM 738 O O . THR A 1 89 ? -1.853 5.233 0.889 1.00 97.50 89 THR A O 1
ATOM 741 N N . GLU A 1 90 ? 0.135 4.580 0.069 1.00 96.00 90 GLU A N 1
ATOM 742 C CA . GLU A 1 90 ? 0.313 3.475 1.020 1.00 96.00 90 GLU A CA 1
ATOM 743 C C . GLU A 1 90 ? 0.284 3.980 2.473 1.00 96.00 90 GLU A C 1
ATOM 745 O O . GLU A 1 90 ? -0.409 3.416 3.315 1.00 96.00 90 GLU A O 1
ATOM 750 N N . GLU A 1 91 ? 0.938 5.110 2.750 1.00 97.31 91 GLU A N 1
ATOM 751 C CA . GLU A 1 91 ? 0.948 5.732 4.079 1.00 97.31 91 GLU A CA 1
ATOM 752 C C . GLU A 1 91 ? -0.452 6.174 4.533 1.00 97.31 91 GLU A C 1
ATOM 754 O O . GLU A 1 91 ? -0.834 5.944 5.680 1.00 97.31 91 GLU A O 1
ATOM 759 N N . GLN A 1 92 ? -1.262 6.749 3.636 1.00 97.62 92 GLN A N 1
ATOM 760 C CA . GLN A 1 92 ? -2.648 7.123 3.944 1.00 97.62 92 GLN A CA 1
ATOM 761 C C . GLN A 1 92 ? -3.523 5.898 4.227 1.00 97.62 92 GLN A C 1
ATOM 763 O O . GLN A 1 92 ? -4.371 5.928 5.121 1.00 97.62 92 GLN A O 1
ATOM 768 N N . GLN A 1 93 ? -3.329 4.809 3.479 1.00 97.50 93 GLN A N 1
ATOM 769 C CA . GLN A 1 93 ? -4.027 3.552 3.736 1.00 97.50 93 GLN A CA 1
ATOM 770 C C . GLN A 1 93 ? -3.614 2.957 5.085 1.00 97.50 93 GLN A C 1
ATOM 772 O O . GLN A 1 93 ? -4.490 2.603 5.875 1.00 97.50 93 GLN A O 1
ATOM 777 N N . ALA A 1 94 ? -2.312 2.919 5.379 1.00 97.69 94 ALA A N 1
ATOM 778 C CA . ALA A 1 94 ? -1.778 2.451 6.654 1.00 97.69 94 ALA A CA 1
ATOM 779 C C . ALA A 1 94 ? -2.313 3.281 7.828 1.00 97.69 94 ALA A C 1
ATOM 781 O O . ALA A 1 94 ? -2.752 2.711 8.825 1.00 97.69 94 ALA A O 1
ATOM 782 N N . TYR A 1 95 ? -2.369 4.609 7.688 1.00 98.19 95 TYR A N 1
ATOM 783 C CA . TYR A 1 95 ? -2.966 5.494 8.686 1.00 98.19 95 TYR A CA 1
ATOM 784 C C . TYR A 1 95 ? -4.434 5.141 8.947 1.00 98.19 95 TYR A C 1
ATOM 786 O O . TYR A 1 95 ? -4.813 4.916 10.091 1.00 98.19 95 TYR A O 1
ATOM 794 N N . ARG A 1 96 ? -5.257 5.007 7.897 1.00 97.75 96 ARG A N 1
ATOM 795 C CA . ARG A 1 96 ? -6.682 4.652 8.037 1.00 97.75 96 ARG A CA 1
ATOM 796 C C . ARG A 1 96 ? -6.887 3.302 8.721 1.00 97.75 96 ARG A C 1
ATOM 798 O O . ARG A 1 96 ? -7.778 3.182 9.558 1.00 97.75 96 ARG A O 1
ATOM 805 N N . VAL A 1 97 ? -6.093 2.297 8.351 1.00 97.25 97 VAL A N 1
ATOM 806 C CA . VAL A 1 97 ? -6.145 0.967 8.974 1.00 97.25 97 VAL A CA 1
ATOM 807 C C . VAL A 1 97 ? -5.735 1.065 10.439 1.00 97.25 97 VAL A C 1
ATOM 809 O O . VAL A 1 97 ? -6.436 0.548 11.302 1.00 97.25 97 VAL A O 1
ATOM 812 N N . MET A 1 98 ? -4.652 1.783 10.739 1.00 98.06 98 MET A N 1
ATOM 813 C CA . MET A 1 98 ? -4.155 1.906 12.101 1.00 98.06 98 MET A CA 1
ATOM 814 C C . MET A 1 98 ? -5.117 2.670 13.014 1.00 98.06 98 MET A C 1
ATOM 816 O O . MET A 1 98 ? -5.315 2.268 14.157 1.00 98.06 98 MET A O 1
ATOM 820 N N . THR A 1 99 ? -5.748 3.736 12.523 1.00 98.12 99 THR A N 1
ATOM 821 C CA . THR A 1 99 ? -6.789 4.452 13.270 1.00 98.12 99 THR A CA 1
ATOM 822 C C . THR A 1 99 ? -7.936 3.508 13.625 1.00 98.12 99 THR A C 1
ATOM 824 O O . THR A 1 99 ? -8.249 3.361 14.801 1.00 98.12 99 THR A O 1
ATOM 827 N N . LYS A 1 100 ? -8.463 2.758 12.646 1.00 97.56 100 LYS A N 1
ATOM 828 C CA . LYS A 1 100 ? -9.541 1.785 12.888 1.00 97.56 100 LYS A CA 1
ATOM 829 C C . LYS A 1 100 ? -9.159 0.665 13.851 1.00 97.56 100 LYS A C 1
ATOM 831 O O . LYS A 1 100 ? -10.001 0.219 14.623 1.00 97.56 100 LYS A O 1
ATOM 836 N N . LEU A 1 101 ? -7.915 0.195 13.790 1.00 97.81 101 LEU A N 1
ATOM 837 C CA . LEU A 1 101 ? -7.424 -0.866 14.668 1.00 97.81 101 LEU A CA 1
ATOM 838 C C . LEU A 1 101 ? -7.276 -0.370 16.118 1.00 97.81 101 LEU A C 1
ATOM 840 O O . LEU A 1 101 ? -7.517 -1.114 17.060 1.00 97.81 101 LEU A O 1
ATOM 844 N N . ARG A 1 102 ? -6.913 0.904 16.319 1.00 97.19 102 ARG A N 1
ATOM 845 C CA . ARG A 1 102 ? -6.841 1.525 17.655 1.00 97.19 102 ARG A CA 1
ATOM 846 C C . ARG A 1 102 ? -8.213 1.806 18.265 1.00 97.19 102 ARG A C 1
ATOM 848 O O . ARG A 1 102 ? -8.310 1.866 19.482 1.00 97.19 102 ARG A O 1
ATOM 855 N N . GLU A 1 103 ? -9.235 1.978 17.433 1.00 97.44 103 GLU A N 1
ATOM 856 C CA . GLU A 1 103 ? -10.625 2.184 17.856 1.00 97.44 103 GLU A CA 1
ATOM 857 C C . GLU A 1 103 ? -11.336 0.882 18.267 1.00 97.44 103 GLU A C 1
ATOM 859 O O . GLU A 1 103 ? -12.438 0.945 18.809 1.00 97.44 103 GLU A O 1
ATOM 864 N N . GLN A 1 104 ? -10.743 -0.295 18.019 1.00 97.94 104 GLN A N 1
ATOM 865 C CA . GLN A 1 104 ? -11.359 -1.569 18.402 1.00 97.94 104 GLN A CA 1
ATOM 866 C C . GLN A 1 104 ? -11.422 -1.738 19.930 1.00 97.94 104 GLN A C 1
ATOM 868 O O . GLN A 1 104 ? -10.480 -1.345 20.626 1.00 97.94 104 GLN A O 1
ATOM 873 N N . PRO A 1 105 ? -12.503 -2.344 20.460 1.00 96.62 105 PRO A N 1
ATOM 874 C CA . PRO A 1 105 ? -12.750 -2.429 21.901 1.00 96.62 105 PRO A CA 1
ATOM 875 C C . PRO A 1 105 ? -11.781 -3.360 22.642 1.00 96.62 105 PRO A C 1
ATOM 877 O O . PRO A 1 105 ? -11.486 -3.128 23.813 1.00 96.62 105 PRO A O 1
ATOM 880 N N . ASP A 1 106 ? -11.281 -4.400 21.975 1.00 96.44 106 ASP A N 1
ATOM 881 C CA . ASP A 1 106 ? -10.387 -5.409 22.540 1.00 96.44 106 ASP A CA 1
ATOM 882 C C . ASP A 1 106 ? -9.383 -5.909 21.490 1.00 96.44 106 ASP A C 1
ATOM 884 O O . ASP A 1 106 ? -9.461 -5.543 20.318 1.00 96.44 106 ASP A O 1
ATOM 888 N N . ASP A 1 107 ? -8.412 -6.719 21.916 1.00 95.88 107 ASP A N 1
ATOM 889 C CA . ASP A 1 107 ? -7.341 -7.221 21.048 1.00 95.88 107 ASP A CA 1
ATOM 890 C C . ASP A 1 107 ? -7.772 -8.352 20.104 1.00 95.88 107 ASP A C 1
ATOM 892 O O . ASP A 1 107 ? -7.094 -8.579 19.108 1.00 95.88 107 ASP A O 1
ATOM 896 N N . LEU A 1 108 ? -8.870 -9.059 20.387 1.00 96.62 108 LEU A N 1
ATOM 897 C CA . LEU A 1 108 ? -9.393 -10.098 19.495 1.00 96.62 108 LEU A CA 1
ATOM 898 C C . LEU A 1 108 ? -10.124 -9.480 18.294 1.00 96.62 108 LEU A C 1
ATOM 900 O O . LEU A 1 108 ? -10.129 -10.060 17.211 1.00 96.62 108 LEU A O 1
ATOM 904 N N . ALA A 1 109 ? -10.736 -8.312 18.488 1.00 93.50 109 ALA A N 1
ATOM 905 C CA . ALA A 1 109 ? -11.388 -7.537 17.438 1.00 93.50 109 ALA A CA 1
ATOM 906 C C . ALA A 1 109 ? -10.405 -6.773 16.524 1.00 93.50 109 ALA A C 1
ATOM 908 O O . ALA A 1 109 ? -10.827 -6.264 15.483 1.00 93.50 109 ALA A O 1
ATOM 909 N N . LYS A 1 110 ? -9.125 -6.667 16.907 1.00 87.25 110 LYS A N 1
ATOM 910 C CA . LYS A 1 110 ? -8.055 -6.040 16.111 1.00 87.25 110 LYS A CA 1
ATOM 911 C C . LYS A 1 110 ? -7.545 -6.970 15.016 1.00 87.25 110 LYS A C 1
ATOM 913 O O . LYS A 1 110 ? -7.388 -6.468 13.880 1.00 87.25 110 LYS A O 1
#